Protein AF-A0A816RVF2-F1 (afdb_monomer)

Solvent-accessible surface area (backbone atoms only — not comparable to full-atom values): 10247 Å² total; per-residue (Å²): 142,82,87,85,83,81,84,79,85,77,81,77,84,72,80,72,66,72,90,78,48,82,56,35,97,77,34,47,75,76,48,72,57,94,92,39,52,41,59,46,50,54,51,92,42,102,85,54,60,97,83,59,50,63,48,68,55,55,96,46,34,31,63,72,77,40,79,39,54,27,28,35,36,37,39,35,52,42,88,54,90,80,59,66,46,39,37,39,41,36,33,26,78,53,76,73,33,73,76,40,101,72,57,72,64,53,71,50,78,45,82,44,77,47,69,96,88,57,61,58,47,79,44,58,54,77,86,72,78,48,30,37,32,34,41,31,53,87,94,44,78,39,84,61,44,79,45,95,69,69,68,80,57,40,79,46,78,36,73,50,63,67,1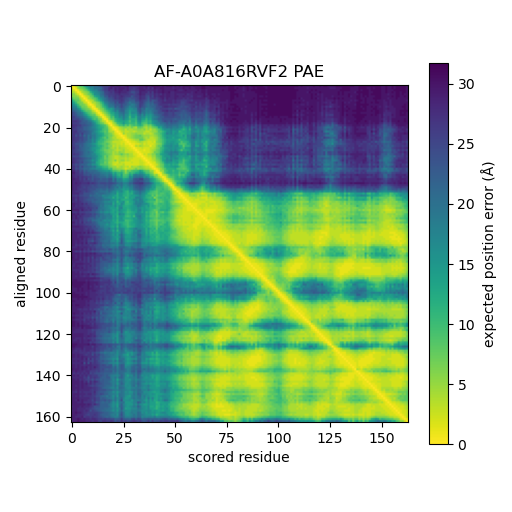30

Mean predicted aligned error: 14.53 Å

Foldseek 3Di:
DDDDDDDDPDPPPPQDDPVQAPADPQWRFPDADPSHTDTHFDAPDPPDDPVHGAGDEDFQFDDRRSPFGFEKEKEFEDADQADQKKKKKFWADDPVLVVDPHRDTDIDIDMDGDDNPDRMDIHGDYDDFGQWIWIDDPNDTDTWHHHDDGDGNYYHYGYDYDD

InterPro domains:
  IPR000742 EGF-like domain [PS00022] (55-66)
  IPR000742 EGF-like domain [PS01186] (55-66)

Secondary structure (DSSP, 8-state):
-----------------GGG----TTEEEEEEETTEEEEEEPPS-TTS-TT-----PPTTEESTTS-EEPEEEEEEEESSPPPSEEEEEEEE--HHHHTSSS---EEEEEEEE--TT-SEEEEEE-S---SEEEEEETTEEEEEEE-SS--TT-EEEEEEE--

Structure (mmCIF, N/CA/C/O backbone):
data_AF-A0A816RVF2-F1
#
_entry.id   AF-A0A816RVF2-F1
#
loop_
_atom_site.group_PDB
_atom_site.id
_atom_site.type_symbol
_atom_site.label_atom_id
_atom_site.label_alt_id
_atom_site.label_comp_id
_atom_site.label_asym_id
_atom_site.label_entity_id
_atom_site.label_seq_id
_atom_site.pdbx_PDB_ins_code
_atom_site.Cartn_x
_atom_site.Cartn_y
_atom_site.Cartn_z
_atom_site.occupancy
_atom_site.B_iso_or_equiv
_atom_site.auth_seq_id
_atom_site.auth_comp_id
_atom_site.auth_asym_id
_atom_site.auth_atom_id
_atom_site.pdbx_PDB_model_num
ATOM 1 N N . MET A 1 1 ? -2.379 30.587 -68.831 1.00 35.34 1 MET A N 1
ATOM 2 C CA . MET A 1 1 ? -3.092 29.496 -68.136 1.00 35.34 1 MET A CA 1
ATOM 3 C C . MET A 1 1 ? -2.113 28.833 -67.186 1.00 35.34 1 MET A C 1
ATOM 5 O O . MET A 1 1 ? -1.315 28.028 -67.636 1.00 35.34 1 MET A O 1
ATOM 9 N N . SER A 1 2 ? -2.146 29.209 -65.908 1.00 27.23 2 SER A N 1
ATOM 10 C CA . SER A 1 2 ? -1.391 28.534 -64.846 1.00 27.23 2 SER A CA 1
ATOM 11 C C . SER A 1 2 ? -2.268 28.540 -63.598 1.00 27.23 2 SER A C 1
ATOM 13 O O . SER A 1 2 ? -2.538 29.602 -63.043 1.00 27.23 2 SER A O 1
ATOM 15 N N . PHE A 1 3 ? -2.780 27.371 -63.217 1.00 29.97 3 PHE A N 1
ATOM 16 C CA . PHE A 1 3 ? -3.544 27.170 -61.988 1.00 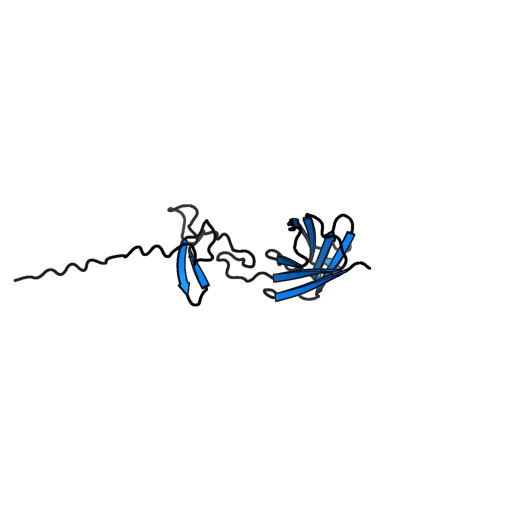29.97 3 PHE A CA 1
ATOM 17 C C . PHE A 1 3 ? -2.565 26.842 -60.856 1.00 29.97 3 PHE A C 1
ATOM 19 O O . PHE A 1 3 ? -1.894 25.816 -60.899 1.00 29.97 3 PHE A O 1
ATOM 26 N N . ASN A 1 4 ? -2.487 27.716 -59.852 1.00 30.00 4 ASN A N 1
ATOM 27 C CA . ASN A 1 4 ? -1.841 27.425 -58.575 1.00 30.00 4 ASN A CA 1
ATOM 28 C C . ASN A 1 4 ? -2.877 26.775 -57.648 1.00 30.00 4 ASN A C 1
ATOM 30 O O . ASN A 1 4 ? -3.856 27.424 -57.286 1.00 30.00 4 ASN A O 1
ATOM 34 N N . PHE A 1 5 ? -2.661 25.521 -57.248 1.00 32.78 5 PHE A N 1
ATOM 35 C CA . PHE A 1 5 ? -3.393 24.899 -56.143 1.00 32.78 5 PHE A CA 1
ATOM 36 C C . PHE A 1 5 ? -2.551 24.998 -54.867 1.00 32.78 5 PHE A C 1
ATOM 38 O O . PHE A 1 5 ? -1.565 24.286 -54.695 1.00 32.78 5 PHE A O 1
ATOM 45 N N . LEU A 1 6 ? -2.952 25.901 -53.973 1.00 31.67 6 LEU A N 1
ATOM 46 C CA . LEU A 1 6 ? -2.527 25.924 -52.575 1.00 31.67 6 LEU A CA 1
ATOM 47 C C . LEU A 1 6 ? -3.354 24.878 -51.815 1.00 31.67 6 LEU A C 1
ATOM 49 O O . LEU A 1 6 ? -4.566 25.030 -51.672 1.00 31.67 6 LEU A O 1
ATOM 53 N N . PHE A 1 7 ? -2.713 23.817 -51.323 1.00 28.98 7 PHE A N 1
ATOM 54 C CA . PHE A 1 7 ? -3.339 22.908 -50.363 1.00 28.98 7 PHE A CA 1
ATOM 55 C C . PHE A 1 7 ? -3.405 23.594 -48.997 1.00 28.98 7 PHE A C 1
ATOM 57 O O . PHE A 1 7 ? -2.399 23.750 -48.307 1.00 28.98 7 PHE A O 1
ATOM 64 N N . GLN A 1 8 ? -4.604 24.016 -48.606 1.00 27.91 8 GLN A N 1
ATOM 65 C CA . GLN A 1 8 ? -4.882 24.543 -47.277 1.00 27.91 8 GLN A CA 1
ATOM 66 C C . GLN A 1 8 ? -5.155 23.361 -46.334 1.00 27.91 8 GLN A C 1
ATOM 68 O O . GLN A 1 8 ? -6.230 22.763 -46.364 1.00 27.91 8 GLN A O 1
ATOM 73 N N . ILE A 1 9 ? -4.172 22.988 -45.510 1.00 32.41 9 ILE A N 1
ATOM 74 C CA . ILE A 1 9 ? -4.369 21.996 -44.443 1.00 32.41 9 ILE A CA 1
ATOM 75 C C . ILE A 1 9 ? -5.205 22.662 -43.346 1.00 32.41 9 ILE A C 1
ATOM 77 O O . ILE A 1 9 ? -4.719 23.497 -42.586 1.00 32.41 9 ILE A O 1
ATOM 81 N N . SER A 1 10 ? -6.490 22.314 -43.285 1.00 27.27 10 SER A N 1
ATOM 82 C CA . SER A 1 10 ? -7.377 22.698 -42.189 1.00 27.27 10 SER A CA 1
ATOM 83 C C . SER A 1 10 ? -7.133 21.762 -41.005 1.00 27.27 10 SER A C 1
ATOM 85 O O . SER A 1 10 ? -7.590 20.620 -40.999 1.00 27.27 10 SER A O 1
ATOM 87 N N . ILE A 1 11 ? -6.399 22.234 -39.997 1.00 33.81 11 ILE A N 1
ATOM 88 C CA . ILE A 1 11 ? -6.328 21.558 -38.698 1.00 33.81 11 ILE A CA 1
ATOM 89 C C . ILE A 1 11 ? -7.631 21.895 -37.966 1.00 33.81 11 ILE A C 1
ATOM 91 O O . ILE A 1 11 ? -7.776 22.974 -37.391 1.00 33.81 11 ILE A O 1
ATOM 95 N N . ARG A 1 12 ? -8.617 20.991 -38.016 1.00 31.31 12 ARG A N 1
ATOM 96 C CA . ARG A 1 12 ? -9.769 21.063 -37.109 1.00 31.31 12 ARG A CA 1
ATOM 97 C C . ARG A 1 12 ? -9.261 20.810 -35.692 1.00 31.31 12 ARG A C 1
ATOM 99 O O . ARG A 1 12 ? -8.946 19.678 -35.346 1.00 31.31 12 ARG A O 1
ATOM 106 N N . ASN A 1 13 ? -9.218 21.857 -34.872 1.00 39.41 13 ASN A N 1
ATOM 107 C CA . ASN A 1 13 ? -9.150 21.722 -33.420 1.00 39.41 13 ASN A CA 1
ATOM 108 C C . ASN A 1 13 ? -10.478 21.137 -32.924 1.00 39.41 13 ASN A C 1
ATOM 110 O O . ASN A 1 13 ? -11.389 21.861 -32.532 1.00 39.41 13 ASN A O 1
ATOM 114 N N . THR A 1 14 ? -10.616 19.816 -32.976 1.00 40.72 14 THR A N 1
ATOM 115 C CA . THR A 1 14 ? -11.619 19.119 -32.174 1.00 40.72 14 THR A CA 1
ATOM 116 C C . THR A 1 14 ? -11.020 18.906 -30.794 1.00 40.72 14 THR A C 1
ATOM 118 O O . THR A 1 14 ? -10.323 17.922 -30.561 1.00 40.72 14 THR A O 1
ATOM 121 N N . VAL A 1 15 ? -11.265 19.853 -29.887 1.00 44.91 15 VAL A N 1
ATOM 122 C CA . VAL A 1 15 ? -11.142 19.597 -28.449 1.00 44.91 15 VAL A CA 1
ATOM 123 C C . VAL A 1 15 ? -12.183 18.524 -28.135 1.00 44.91 15 VAL A C 1
ATOM 125 O O . VAL A 1 15 ? -13.380 18.798 -28.175 1.00 44.91 15 VAL A O 1
ATOM 128 N N . LEU A 1 16 ? -11.741 17.280 -27.947 1.00 47.12 16 LEU A N 1
ATOM 129 C CA . LEU A 1 16 ? -12.619 16.208 -27.489 1.00 47.12 16 LEU A CA 1
ATOM 130 C C . LEU A 1 16 ? -13.039 16.521 -26.048 1.00 47.12 16 LEU A C 1
ATOM 132 O O . LEU A 1 16 ? -12.202 16.910 -25.234 1.00 47.12 16 LEU A O 1
ATOM 136 N N . ASP A 1 17 ? -14.329 16.364 -25.757 1.00 46.66 17 ASP A N 1
ATOM 137 C CA . ASP A 1 17 ? -14.921 16.631 -24.446 1.00 46.66 17 ASP A CA 1
ATOM 138 C C . ASP A 1 17 ? -14.115 15.986 -23.308 1.00 46.66 17 ASP A C 1
ATOM 140 O O . ASP A 1 17 ? -13.850 14.778 -23.316 1.00 46.66 17 ASP A O 1
ATOM 144 N N . ARG A 1 18 ? -13.764 16.793 -22.295 1.00 50.28 18 ARG A N 1
ATOM 145 C CA . ARG A 1 18 ? -13.049 16.355 -21.080 1.00 50.28 18 ARG A CA 1
ATOM 146 C C . ARG A 1 18 ? -13.763 15.217 -20.343 1.00 50.28 18 ARG A C 1
ATOM 148 O O . ARG A 1 18 ? -13.120 14.507 -19.582 1.00 50.28 18 ARG A O 1
ATOM 155 N N . GLU A 1 19 ? -15.058 15.018 -20.580 1.00 53.12 19 GLU A N 1
ATOM 156 C CA . GLU A 1 19 ? -15.886 14.022 -19.890 1.00 53.12 19 GLU A CA 1
ATOM 157 C C . GLU A 1 19 ? -15.619 12.564 -20.302 1.00 53.12 19 GLU A C 1
ATOM 159 O O . GLU A 1 19 ? -16.098 11.648 -19.639 1.00 53.12 19 GLU A O 1
ATOM 164 N N . LYS A 1 20 ? -14.844 12.310 -21.367 1.00 56.31 20 LYS A N 1
ATOM 165 C CA . LYS A 1 20 ? -14.521 10.938 -21.820 1.00 56.31 20 LYS A CA 1
ATOM 166 C C . LYS A 1 20 ? -13.043 10.564 -21.720 1.00 56.31 20 LYS A C 1
ATOM 168 O O . LYS A 1 20 ? -12.683 9.445 -22.082 1.00 56.31 20 LYS A O 1
ATOM 173 N N . CYS A 1 21 ? -12.189 11.469 -21.246 1.00 61.31 21 CYS A N 1
ATOM 174 C CA . CYS A 1 21 ? -10.760 11.211 -21.102 1.00 61.31 21 CYS A CA 1
ATOM 175 C C . CYS A 1 21 ? -10.374 11.029 -19.636 1.00 61.31 21 CYS A C 1
ATOM 177 O O . CYS A 1 21 ? -10.520 11.943 -18.830 1.00 61.31 21 CYS A O 1
ATOM 179 N N . ASN A 1 22 ? -9.796 9.876 -19.317 1.00 69.19 22 ASN A N 1
ATOM 180 C CA . ASN A 1 22 ? -9.204 9.596 -18.020 1.00 69.19 22 ASN A CA 1
ATOM 181 C C . ASN A 1 22 ? -7.724 10.027 -18.058 1.00 69.19 22 ASN A C 1
ATOM 183 O O . ASN A 1 22 ? -6.817 9.216 -18.217 1.00 69.19 22 ASN A O 1
ATOM 187 N N . CYS A 1 23 ? -7.495 11.339 -17.998 1.00 65.81 23 CYS A N 1
ATOM 188 C CA . CYS A 1 23 ? -6.167 11.953 -17.962 1.00 65.81 23 CYS A CA 1
ATOM 189 C C . CYS A 1 23 ? -6.020 12.788 -16.683 1.00 65.81 23 CYS A C 1
ATOM 191 O O . CYS A 1 23 ? -7.009 13.283 -16.145 1.00 65.81 23 CYS A O 1
ATOM 193 N N . SER A 1 24 ? -4.793 12.965 -16.192 1.00 64.62 24 SER A N 1
ATOM 194 C CA . SER A 1 24 ? -4.538 13.887 -15.080 1.00 64.62 24 SER A CA 1
ATOM 195 C C . SER A 1 24 ? -4.684 15.350 -15.518 1.00 64.62 24 SER A C 1
ATOM 197 O O . SER A 1 24 ? -4.543 15.657 -16.706 1.00 64.62 24 SER A O 1
ATOM 199 N N . SER A 1 25 ? -4.933 16.257 -14.565 1.00 65.00 25 SER A N 1
ATOM 200 C CA . SER A 1 25 ? -5.113 17.701 -14.794 1.00 65.00 25 SER A CA 1
ATOM 201 C C . SER A 1 25 ? -3.979 18.345 -15.589 1.00 65.00 25 SER A C 1
ATOM 203 O O . SER A 1 25 ? -4.209 19.325 -16.297 1.00 65.00 25 SER A O 1
ATOM 205 N N . ASP A 1 26 ? -2.787 17.758 -15.501 1.00 60.31 26 ASP A N 1
ATOM 206 C CA . ASP A 1 26 ? -1.538 18.302 -16.038 1.00 60.31 26 ASP A CA 1
ATOM 207 C C . ASP A 1 26 ? -1.178 17.682 -17.401 1.00 60.31 26 ASP A C 1
ATOM 209 O O . ASP A 1 26 ? -0.093 17.894 -17.945 1.00 60.31 26 ASP A O 1
ATOM 213 N N . SER A 1 27 ? -2.086 16.877 -17.957 1.00 67.81 27 SER A N 1
ATOM 214 C CA . SER A 1 27 ? -1.898 16.160 -19.214 1.00 67.81 27 SER A CA 1
ATOM 215 C C . SER A 1 27 ? -2.968 16.531 -20.238 1.00 67.81 27 SER A C 1
ATOM 217 O O . SER A 1 27 ? -4.136 16.747 -19.915 1.00 67.81 27 SER A O 1
ATOM 219 N N . LEU A 1 28 ? -2.559 16.616 -21.502 1.00 70.31 28 LEU A N 1
ATOM 220 C CA . LEU A 1 28 ? -3.445 16.906 -22.622 1.00 70.31 28 LEU A CA 1
ATOM 221 C C . LEU A 1 28 ? -4.008 15.595 -23.180 1.00 70.31 28 LEU A C 1
ATOM 223 O O . LEU A 1 28 ? -3.242 14.742 -23.622 1.00 70.31 28 LEU A O 1
ATOM 227 N N . CYS A 1 29 ? -5.333 15.431 -23.210 1.00 72.75 29 CYS A N 1
ATOM 228 C CA . CYS A 1 29 ? -5.935 14.289 -23.902 1.00 72.75 29 CYS A CA 1
ATOM 229 C C . CYS A 1 29 ? -5.820 14.482 -25.418 1.00 72.75 29 CYS A C 1
ATOM 231 O O . CYS A 1 29 ? -6.390 15.422 -25.970 1.00 72.75 29 CYS A O 1
ATOM 233 N N . VAL A 1 30 ? -5.080 13.597 -26.086 1.00 69.56 30 VAL A N 1
ATOM 234 C CA . VAL A 1 30 ? -4.855 13.663 -27.538 1.00 69.56 30 VAL A CA 1
ATOM 235 C C . VAL A 1 30 ? -5.880 12.820 -28.289 1.00 69.56 30 VAL A C 1
ATOM 237 O O . VAL A 1 30 ? -6.371 13.226 -29.339 1.00 69.56 30 VAL A O 1
ATOM 240 N N . SER A 1 31 ? -6.194 11.628 -27.779 1.00 59.12 31 SER A N 1
ATOM 241 C CA . SER A 1 31 ? -7.126 10.701 -28.423 1.00 59.12 31 SER A CA 1
ATOM 242 C C . SER A 1 31 ? -7.618 9.632 -27.444 1.00 59.12 31 SER A C 1
ATOM 244 O O . SER A 1 31 ? -7.075 9.480 -26.351 1.00 59.12 31 SER A O 1
ATOM 246 N N . ILE A 1 32 ? -8.633 8.868 -27.845 1.00 69.44 32 ILE A N 1
ATOM 247 C CA . ILE A 1 32 ? -9.128 7.692 -27.126 1.00 69.44 32 ILE A CA 1
ATOM 248 C C . ILE A 1 32 ? -9.100 6.518 -28.100 1.00 69.44 32 ILE A C 1
ATOM 250 O O . ILE A 1 32 ? -9.707 6.578 -29.168 1.00 69.44 32 ILE A O 1
ATOM 254 N N . VAL A 1 33 ? -8.413 5.442 -27.725 1.00 59.62 33 VAL A N 1
ATOM 255 C CA . VAL A 1 33 ? -8.282 4.230 -28.540 1.00 59.62 33 VAL A CA 1
ATOM 256 C C . VAL A 1 33 ? -8.685 3.034 -27.685 1.00 59.62 33 VAL A C 1
ATOM 258 O O . VAL A 1 33 ? -8.107 2.807 -26.628 1.00 59.62 33 VAL A O 1
ATOM 261 N N . HIS A 1 34 ? -9.701 2.279 -28.118 1.00 65.62 34 HIS A N 1
ATOM 262 C CA . HIS A 1 34 ? -10.241 1.124 -27.379 1.00 65.62 34 HIS A CA 1
ATOM 263 C C . HIS A 1 34 ? -10.593 1.430 -25.905 1.00 65.62 34 HIS A C 1
ATOM 265 O O . HIS A 1 34 ? -10.201 0.691 -25.007 1.00 65.62 34 HIS A O 1
ATOM 271 N N . ASN A 1 35 ? -11.299 2.538 -25.638 1.00 67.75 35 ASN A N 1
ATOM 272 C CA . ASN A 1 35 ? -11.613 3.029 -24.281 1.00 67.75 35 ASN A CA 1
ATOM 273 C C . ASN A 1 35 ? -10.395 3.360 -23.392 1.00 67.75 35 ASN A C 1
ATOM 275 O O . ASN A 1 35 ? -10.560 3.576 -22.195 1.00 67.75 35 ASN A O 1
ATOM 279 N N . ARG A 1 36 ? -9.182 3.450 -23.948 1.00 61.53 36 ARG A N 1
ATOM 280 C CA . ARG A 1 36 ? -8.002 3.963 -23.243 1.00 61.53 36 ARG A CA 1
ATOM 281 C C . ARG A 1 36 ? -7.695 5.378 -23.709 1.00 61.53 36 ARG A C 1
ATOM 283 O O . ARG A 1 36 ? -7.615 5.638 -24.912 1.00 61.53 36 ARG A O 1
ATOM 290 N N . SER A 1 37 ? -7.536 6.292 -22.760 1.00 76.19 37 SER A N 1
ATOM 291 C CA . SER A 1 37 ? -7.151 7.673 -23.043 1.00 76.19 37 SER A CA 1
ATOM 292 C C . SER A 1 37 ? -5.660 7.753 -23.351 1.00 76.19 37 SER A C 1
ATOM 294 O O . SER A 1 37 ? -4.831 7.203 -22.631 1.00 76.19 37 SER A O 1
ATOM 296 N N . ILE A 1 38 ? -5.320 8.437 -24.438 1.00 67.19 38 ILE A N 1
ATOM 297 C CA . ILE A 1 38 ? -3.946 8.755 -24.815 1.00 67.19 38 ILE A CA 1
ATOM 298 C C . ILE A 1 38 ? -3.665 10.167 -24.309 1.00 67.19 38 ILE A C 1
ATOM 300 O O . ILE A 1 38 ? -4.102 11.153 -24.910 1.00 67.19 38 ILE A O 1
ATOM 304 N N . CYS A 1 39 ? -2.958 10.248 -23.186 1.00 72.00 39 CYS A N 1
ATOM 305 C CA . CYS A 1 39 ? -2.611 11.501 -22.527 1.00 72.00 39 CYS A CA 1
ATOM 306 C C . CYS A 1 39 ? -1.172 11.901 -22.889 1.00 72.00 39 CYS A C 1
ATOM 308 O O . CYS A 1 39 ? -0.245 11.099 -22.787 1.00 72.00 39 CYS A O 1
ATOM 310 N N . LEU A 1 40 ? -0.980 13.147 -23.316 1.00 65.75 40 LEU A N 1
ATOM 311 C CA . LEU A 1 40 ? 0.325 13.748 -23.572 1.00 65.75 40 LEU A CA 1
ATOM 312 C C . LEU A 1 40 ? 0.739 14.593 -22.365 1.00 65.75 40 LEU A C 1
ATOM 314 O O . LEU A 1 40 ? 0.024 15.511 -21.968 1.00 65.75 40 LEU A O 1
ATOM 318 N N . CYS A 1 41 ? 1.901 14.291 -21.795 1.00 66.50 41 CYS A N 1
ATOM 319 C CA . CYS A 1 41 ? 2.456 15.024 -20.659 1.00 66.50 41 CYS A CA 1
ATOM 320 C C . CYS A 1 41 ? 3.230 16.243 -21.168 1.00 66.50 41 CYS A C 1
ATOM 322 O O . CYS A 1 41 ? 4.076 16.115 -22.057 1.00 66.50 41 CYS A O 1
ATOM 324 N N . VAL A 1 42 ? 2.915 17.426 -20.641 1.00 62.44 42 VAL A N 1
ATOM 325 C CA . VAL A 1 42 ? 3.534 18.677 -21.095 1.00 62.44 42 VAL A CA 1
ATOM 326 C C . VAL A 1 42 ? 4.921 18.812 -20.446 1.00 62.44 42 VAL A C 1
ATOM 328 O O . VAL A 1 42 ? 5.047 18.608 -19.237 1.00 62.44 42 VAL A O 1
ATOM 331 N N . PRO A 1 43 ? 5.989 19.112 -21.208 1.00 53.59 43 PRO A N 1
ATOM 332 C CA . PRO A 1 43 ? 7.305 19.371 -20.633 1.00 53.59 43 PRO A CA 1
ATOM 333 C C . PRO A 1 43 ? 7.271 20.615 -19.735 1.00 53.59 43 PRO A C 1
ATOM 335 O O . PRO A 1 43 ? 6.578 21.587 -20.015 1.00 53.59 43 PRO A O 1
ATOM 338 N N . HIS A 1 44 ? 8.067 20.607 -18.664 1.00 52.38 44 HIS A N 1
ATOM 339 C CA . HIS A 1 44 ? 8.111 21.690 -17.670 1.00 52.38 44 HIS A CA 1
ATOM 340 C C . HIS A 1 44 ? 8.654 23.027 -18.230 1.00 52.38 44 HIS A C 1
ATOM 342 O O . HIS A 1 44 ? 8.621 24.044 -17.544 1.00 52.38 44 HIS A O 1
ATOM 348 N N . ASN A 1 45 ? 9.187 23.039 -19.460 1.00 52.41 45 ASN A N 1
ATOM 349 C CA . ASN A 1 45 ? 9.727 24.229 -20.115 1.00 52.41 45 ASN A CA 1
ATOM 350 C C . ASN A 1 45 ? 9.816 24.023 -21.641 1.00 52.41 45 ASN A C 1
ATOM 352 O O . ASN A 1 45 ? 10.462 23.074 -22.084 1.00 52.41 45 ASN A O 1
ATOM 356 N N . ASP A 1 46 ? 9.284 24.948 -22.448 1.00 52.53 46 ASP A N 1
ATOM 357 C CA . ASP A 1 46 ? 9.267 24.879 -23.929 1.00 52.53 46 ASP A CA 1
ATOM 358 C C . ASP A 1 46 ? 10.666 24.882 -24.589 1.00 52.53 46 ASP A C 1
ATOM 360 O O . ASP A 1 46 ? 10.805 24.731 -25.802 1.00 52.53 46 ASP A O 1
ATOM 364 N N . ARG A 1 47 ? 11.730 25.063 -23.796 1.00 53.03 47 ARG A N 1
ATOM 365 C CA . ARG A 1 47 ? 13.132 25.126 -24.245 1.00 53.03 47 ARG A CA 1
ATOM 366 C C . ARG A 1 47 ? 13.976 23.910 -23.862 1.00 53.03 47 ARG A C 1
ATOM 368 O O . ARG A 1 47 ? 15.146 23.855 -24.231 1.00 53.03 47 ARG A O 1
ATOM 375 N N . ILE A 1 48 ? 13.428 22.953 -23.114 1.00 50.88 48 ILE A N 1
ATOM 376 C CA . ILE A 1 48 ? 14.187 21.824 -22.568 1.00 50.88 48 ILE A CA 1
ATOM 377 C C . ILE A 1 48 ? 13.605 20.534 -23.139 1.00 50.88 48 ILE A C 1
ATOM 379 O O . ILE A 1 48 ? 12.474 20.180 -22.843 1.00 50.88 48 ILE A O 1
ATOM 383 N N . SER A 1 49 ? 14.407 19.884 -23.986 1.00 49.81 49 SER A N 1
ATOM 384 C CA . SER A 1 49 ? 14.295 18.518 -24.515 1.00 49.81 49 SER A CA 1
ATOM 385 C C . SER A 1 49 ? 13.009 17.736 -24.184 1.00 49.81 49 SER A C 1
ATOM 387 O O . SER A 1 49 ? 12.742 17.423 -23.022 1.00 49.81 49 SER A O 1
ATOM 389 N N . LEU A 1 50 ? 12.320 17.249 -25.229 1.00 52.97 50 LEU A N 1
ATOM 390 C CA . LEU A 1 50 ? 11.211 16.267 -25.194 1.00 52.97 50 LEU A CA 1
ATOM 391 C C . LEU A 1 50 ? 11.504 14.990 -24.370 1.00 52.97 50 LEU A C 1
ATOM 393 O O . LEU A 1 50 ? 10.632 14.145 -24.177 1.00 52.97 50 LEU A O 1
ATOM 397 N N . THR A 1 51 ? 12.736 14.816 -23.893 1.00 53.59 51 THR A N 1
ATOM 398 C CA . THR A 1 51 ? 13.164 13.718 -23.026 1.00 53.59 51 THR A CA 1
ATOM 399 C C . THR A 1 51 ? 12.796 13.916 -21.553 1.00 53.59 51 THR A C 1
ATOM 401 O O . THR A 1 51 ? 12.713 12.916 -20.837 1.00 53.59 51 THR A O 1
ATOM 404 N N . ASN A 1 52 ? 12.553 15.146 -21.085 1.00 57.91 52 ASN A N 1
ATOM 405 C CA . ASN A 1 52 ? 12.290 15.456 -19.673 1.00 57.91 52 ASN A CA 1
ATOM 406 C C . ASN A 1 52 ? 10.834 15.894 -19.467 1.00 57.91 52 ASN A C 1
ATOM 408 O O . ASN A 1 52 ? 10.526 17.076 -19.340 1.00 57.91 52 ASN A O 1
ATOM 412 N N . PHE A 1 53 ? 9.944 14.906 -19.439 1.00 64.56 53 PHE A N 1
ATOM 413 C CA . PHE A 1 53 ? 8.534 15.062 -19.098 1.00 64.56 53 PHE A CA 1
ATOM 414 C C . PHE A 1 53 ? 8.223 14.263 -17.827 1.00 64.56 53 PHE A C 1
ATOM 416 O O . PHE A 1 53 ? 8.841 13.220 -17.584 1.00 64.56 53 PHE A O 1
ATOM 423 N N . THR A 1 54 ? 7.250 14.743 -17.057 1.00 63.25 54 THR A N 1
ATOM 424 C CA . THR A 1 54 ? 6.688 14.052 -15.893 1.00 63.25 54 THR A CA 1
ATOM 425 C C . THR A 1 54 ? 5.190 13.925 -16.110 1.00 63.25 54 THR A C 1
ATOM 427 O O . THR A 1 54 ? 4.540 14.898 -16.488 1.00 63.25 54 THR A O 1
ATOM 430 N N . CYS A 1 55 ? 4.649 12.732 -15.894 1.00 67.19 55 CYS A N 1
ATOM 431 C CA . CYS A 1 55 ? 3.218 12.485 -15.946 1.00 67.19 55 CYS A CA 1
ATOM 432 C C . CYS A 1 55 ? 2.668 12.381 -14.524 1.00 67.19 55 CYS A C 1
ATOM 434 O O . CYS A 1 55 ? 3.255 11.711 -13.678 1.00 67.19 55 CYS A O 1
ATOM 436 N N . ALA A 1 56 ? 1.534 13.024 -14.271 1.00 66.88 56 ALA A N 1
ATOM 437 C CA . ALA A 1 56 ? 0.727 12.722 -13.101 1.00 66.88 56 ALA A CA 1
ATOM 438 C C . ALA A 1 56 ? -0.169 11.528 -13.455 1.00 66.88 56 ALA A C 1
ATOM 440 O O . ALA A 1 56 ? -0.992 11.622 -14.367 1.00 66.88 56 ALA A O 1
ATOM 441 N N . CYS A 1 57 ? 0.041 10.394 -12.794 1.00 68.31 57 CYS A N 1
ATOM 442 C CA . CYS A 1 57 ? -0.690 9.169 -13.088 1.00 68.31 57 CYS A CA 1
ATOM 443 C C . CYS A 1 57 ? -2.010 9.100 -12.337 1.00 68.31 57 CYS A C 1
ATOM 445 O O . CYS A 1 57 ? -2.168 9.681 -11.264 1.00 68.31 57 CYS A O 1
ATOM 447 N N . GLN A 1 58 ? -2.970 8.407 -12.943 1.00 71.12 58 GLN A N 1
ATOM 448 C CA . GLN A 1 58 ? -4.215 8.077 -12.269 1.00 71.12 58 GLN A CA 1
ATOM 449 C C . GLN A 1 58 ? -3.975 7.002 -11.217 1.00 71.12 58 GLN A C 1
ATOM 451 O O . GLN A 1 58 ? -3.035 6.216 -11.341 1.00 71.12 58 GLN A O 1
ATOM 456 N N . ASP A 1 59 ? -4.856 6.945 -10.221 1.00 73.00 59 ASP A N 1
ATOM 457 C CA . ASP A 1 59 ? -4.822 5.899 -9.205 1.00 73.00 59 ASP A CA 1
ATOM 458 C C . ASP A 1 59 ? -4.770 4.509 -9.859 1.00 73.00 59 ASP A C 1
ATOM 460 O O . ASP A 1 59 ? -5.612 4.167 -10.693 1.00 73.00 59 ASP A O 1
ATOM 464 N N . GLY A 1 60 ? -3.776 3.713 -9.466 1.00 77.06 60 GLY A N 1
ATOM 465 C CA . GLY A 1 60 ? -3.554 2.372 -10.002 1.00 77.06 60 GLY A CA 1
ATOM 466 C C . GLY A 1 60 ? -2.583 2.292 -11.174 1.00 77.06 60 GLY A C 1
ATOM 467 O O . GLY A 1 60 ? -2.346 1.189 -11.664 1.00 77.06 60 GLY A O 1
ATOM 468 N N . PHE A 1 61 ? -2.003 3.413 -11.605 1.00 80.00 61 PHE A N 1
ATOM 469 C CA . PHE A 1 61 ? -0.990 3.442 -12.654 1.00 80.00 61 PHE A CA 1
ATOM 470 C C . PHE A 1 61 ? 0.257 4.209 -12.225 1.00 80.00 61 PHE A C 1
ATOM 472 O O . PHE A 1 61 ? 0.184 5.227 -11.537 1.00 80.00 61 PHE A O 1
ATOM 479 N N . SER A 1 62 ? 1.409 3.768 -12.722 1.00 76.75 62 SER A N 1
ATOM 480 C CA . SER A 1 62 ? 2.706 4.362 -12.420 1.00 76.75 62 SER A CA 1
ATOM 481 C C . SER A 1 62 ? 3.705 4.237 -13.566 1.00 76.75 62 SER A C 1
ATOM 483 O O . SER A 1 62 ? 3.430 3.653 -14.612 1.00 76.75 62 SER A O 1
ATOM 485 N N . GLY A 1 63 ? 4.875 4.851 -13.400 1.00 73.31 63 GLY A N 1
ATOM 486 C CA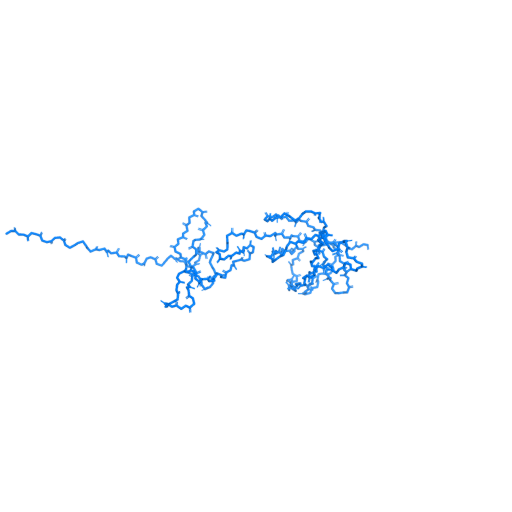 . GLY A 1 63 ? 5.899 4.952 -14.438 1.00 73.31 63 GLY A CA 1
ATOM 487 C C . GLY A 1 63 ? 5.982 6.345 -15.048 1.00 73.31 63 GLY A C 1
ATOM 488 O O . GLY A 1 63 ? 5.174 7.231 -14.766 1.00 73.31 63 GLY A O 1
ATOM 489 N N . LYS A 1 64 ? 6.995 6.565 -15.889 1.00 72.50 64 LYS A N 1
ATOM 490 C CA . LYS A 1 64 ? 7.258 7.896 -16.459 1.00 72.50 64 LYS A CA 1
ATOM 491 C C . LYS A 1 64 ? 6.099 8.366 -17.342 1.00 72.50 64 LYS A C 1
ATOM 493 O O . LYS A 1 64 ? 5.892 9.565 -17.485 1.00 72.50 64 LYS A O 1
ATOM 498 N N . ARG A 1 65 ? 5.383 7.417 -17.941 1.00 71.81 65 ARG A N 1
ATOM 499 C CA . ARG A 1 65 ? 4.235 7.562 -18.841 1.00 71.81 65 ARG A CA 1
ATOM 500 C C . ARG A 1 65 ? 2.979 6.880 -18.295 1.00 71.81 65 ARG A C 1
ATOM 502 O O . ARG A 1 65 ? 2.047 6.679 -19.068 1.00 71.81 65 ARG A O 1
ATOM 509 N N . CYS A 1 66 ? 2.943 6.531 -17.008 1.00 75.38 66 CYS A N 1
ATOM 510 C CA . CYS A 1 66 ? 1.843 5.761 -16.420 1.00 75.38 66 CYS A CA 1
ATOM 511 C C . CYS A 1 66 ? 1.633 4.406 -17.121 1.00 75.38 66 CYS A C 1
ATOM 513 O O . CYS A 1 66 ? 0.509 3.963 -17.336 1.00 75.38 66 CYS A O 1
ATOM 515 N N . GLU A 1 67 ? 2.734 3.794 -17.560 1.00 75.31 67 GLU A N 1
ATOM 516 C CA . GLU A 1 67 ? 2.763 2.566 -18.350 1.00 75.31 67 GLU A CA 1
ATOM 517 C C . GLU A 1 67 ? 2.642 1.279 -17.521 1.00 75.31 67 GLU A C 1
ATOM 519 O O . GLU A 1 67 ? 2.398 0.216 -18.093 1.00 75.31 67 GLU A O 1
ATOM 524 N N . TYR A 1 68 ? 2.820 1.359 -16.203 1.00 79.50 68 TYR A N 1
ATOM 525 C CA . TYR A 1 68 ? 2.758 0.222 -15.291 1.00 79.50 68 TYR A CA 1
ATOM 526 C C . TYR A 1 68 ? 1.447 0.231 -14.512 1.00 79.50 68 TYR A C 1
ATOM 528 O O . TYR A 1 68 ? 1.034 1.269 -14.002 1.00 79.50 68 TYR A O 1
ATOM 536 N N . GLU A 1 69 ? 0.808 -0.932 -14.402 1.00 81.62 69 GLU A N 1
ATOM 537 C CA . GLU A 1 69 ? -0.315 -1.135 -13.488 1.00 81.62 69 GLU A CA 1
ATOM 538 C C . GLU A 1 69 ? 0.219 -1.446 -12.089 1.00 81.62 69 GLU A C 1
ATOM 540 O O . GLU A 1 69 ? 1.007 -2.384 -11.901 1.00 81.62 69 GLU A O 1
ATOM 545 N N . ASP A 1 70 ? -0.229 -0.664 -11.114 1.00 86.00 70 ASP A N 1
ATOM 546 C CA . ASP A 1 70 ? 0.123 -0.845 -9.713 1.00 86.00 70 ASP A CA 1
ATOM 547 C C . ASP A 1 70 ? -0.543 -2.094 -9.135 1.00 86.00 70 ASP A C 1
ATOM 549 O O . ASP A 1 70 ? -1.575 -2.577 -9.608 1.00 86.00 70 ASP A O 1
ATOM 553 N N . VAL A 1 71 ? 0.025 -2.606 -8.045 1.00 87.38 71 VAL A N 1
ATOM 554 C CA . VAL A 1 71 ? -0.621 -3.685 -7.295 1.00 87.38 71 VAL A CA 1
ATOM 555 C C . VAL A 1 71 ? -1.868 -3.137 -6.615 1.00 87.38 71 VAL A C 1
ATOM 557 O O . VAL A 1 71 ? -1.796 -2.184 -5.835 1.00 87.38 71 VAL A O 1
ATOM 560 N N . LYS A 1 72 ? -3.010 -3.766 -6.887 1.00 90.31 72 LYS A N 1
ATOM 561 C CA . LYS A 1 72 ? -4.290 -3.436 -6.266 1.00 90.31 72 LYS A CA 1
ATOM 562 C C . LYS A 1 72 ? -4.491 -4.308 -5.036 1.00 90.31 72 LYS A C 1
ATOM 564 O O . LYS A 1 72 ? -4.411 -5.528 -5.123 1.00 90.31 72 LYS A O 1
ATOM 569 N N . ILE A 1 73 ? -4.787 -3.702 -3.896 1.00 89.44 73 ILE A N 1
ATOM 570 C CA . ILE A 1 73 ? -5.064 -4.409 -2.647 1.00 89.44 73 ILE A CA 1
ATOM 571 C C . ILE A 1 73 ? -6.458 -4.016 -2.175 1.00 89.44 73 ILE A C 1
ATOM 573 O O . ILE A 1 73 ? -6.697 -2.856 -1.842 1.00 89.44 73 ILE A O 1
ATOM 577 N N . ASP A 1 74 ? -7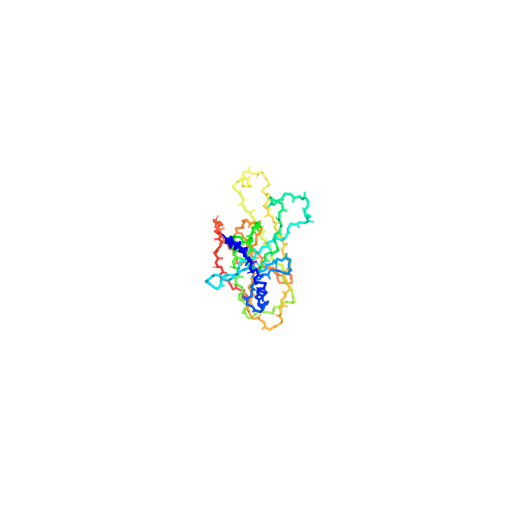.361 -4.988 -2.137 1.00 91.31 74 ASP A N 1
ATOM 578 C CA . ASP A 1 74 ? -8.725 -4.835 -1.647 1.00 91.31 74 ASP A CA 1
ATOM 579 C C . ASP A 1 74 ? -8.825 -5.449 -0.245 1.00 91.31 74 ASP A C 1
ATOM 581 O O . ASP A 1 74 ? -8.673 -6.659 -0.068 1.00 91.31 74 ASP A O 1
ATOM 585 N N . ILE A 1 75 ? -9.075 -4.612 0.761 1.00 90.06 75 ILE A N 1
ATOM 586 C CA . ILE A 1 75 ? -9.229 -5.026 2.159 1.00 90.06 75 ILE A CA 1
ATOM 587 C C . ILE A 1 75 ? -10.691 -4.900 2.542 1.00 90.06 75 ILE A C 1
ATOM 589 O O . ILE A 1 75 ? -11.240 -3.800 2.536 1.00 90.06 75 ILE A O 1
ATOM 593 N N . SER A 1 76 ? -11.300 -6.021 2.905 1.00 90.75 76 SER A N 1
ATOM 594 C CA . SER A 1 76 ? -12.645 -6.069 3.476 1.00 90.75 76 SER A CA 1
ATOM 595 C C . SER A 1 76 ? -12.589 -6.070 5.002 1.00 90.75 76 SER A C 1
ATOM 597 O O . SER A 1 76 ? -11.768 -6.767 5.601 1.00 90.75 76 SER A O 1
ATOM 599 N N . PHE A 1 77 ? -13.462 -5.298 5.636 1.00 88.25 77 PHE A N 1
ATOM 600 C CA . PHE A 1 77 ? -13.591 -5.217 7.087 1.00 88.25 77 PHE A CA 1
ATOM 601 C C . PHE A 1 77 ? -14.869 -5.933 7.510 1.00 88.25 77 PHE A C 1
ATOM 603 O O . PHE A 1 77 ? -15.926 -5.742 6.917 1.00 88.25 77 PHE A O 1
ATOM 610 N N . TYR A 1 78 ? -14.777 -6.782 8.529 1.00 86.75 78 TYR A N 1
ATOM 611 C CA . TYR A 1 78 ? -15.928 -7.512 9.050 1.00 86.75 78 TYR A CA 1
ATOM 612 C C . TYR A 1 78 ? -15.925 -7.495 10.570 1.00 86.75 78 TYR A C 1
ATOM 614 O O . TYR A 1 78 ? -14.976 -7.981 11.182 1.00 86.75 78 TYR A O 1
ATOM 622 N N . ASP A 1 79 ? -16.997 -6.968 11.162 1.00 83.19 79 ASP A N 1
ATOM 623 C CA . ASP A 1 79 ? -17.147 -6.842 12.618 1.00 83.19 79 ASP A CA 1
ATOM 624 C C . ASP A 1 79 ? -15.995 -6.055 13.287 1.00 83.19 79 ASP A C 1
ATOM 626 O O . ASP A 1 79 ? -15.555 -6.331 14.403 1.00 83.19 79 ASP A O 1
ATOM 630 N N . VAL A 1 80 ? -15.465 -5.058 12.571 1.00 79.50 80 VAL A N 1
ATOM 631 C CA . VAL A 1 80 ? -14.405 -4.157 13.039 1.00 79.50 80 VAL A CA 1
ATOM 632 C C . VAL A 1 80 ? -14.833 -2.723 12.758 1.00 79.50 80 VAL A C 1
ATOM 634 O O . VAL A 1 80 ? -15.268 -2.407 11.654 1.00 79.50 80 VAL A O 1
ATOM 637 N N . SER A 1 81 ? -14.699 -1.843 13.752 1.00 76.81 81 SER A N 1
ATOM 638 C CA . SER A 1 81 ? -14.913 -0.409 13.569 1.00 76.81 81 SER A CA 1
ATOM 639 C C . SER A 1 81 ? -13.825 0.164 12.665 1.00 76.81 81 SER A C 1
ATOM 641 O O . SER A 1 81 ? -12.644 0.139 13.014 1.00 76.81 81 SER A O 1
ATOM 643 N N . ILE A 1 82 ? -14.222 0.671 11.501 1.00 75.69 82 ILE A N 1
ATOM 644 C CA . ILE A 1 82 ? -13.299 1.245 10.525 1.00 75.69 82 ILE A CA 1
ATOM 645 C C . ILE A 1 82 ? -12.953 2.680 10.967 1.00 75.69 82 ILE A C 1
ATOM 647 O O . ILE A 1 82 ? -13.856 3.513 11.078 1.00 75.69 82 ILE A O 1
ATOM 651 N N . PRO A 1 83 ? -11.675 2.995 11.249 1.00 75.50 83 PRO A N 1
ATOM 652 C CA . PRO A 1 83 ? -11.268 4.335 11.662 1.00 75.50 83 PRO A CA 1
ATOM 653 C C . PRO A 1 83 ? -11.342 5.334 10.494 1.00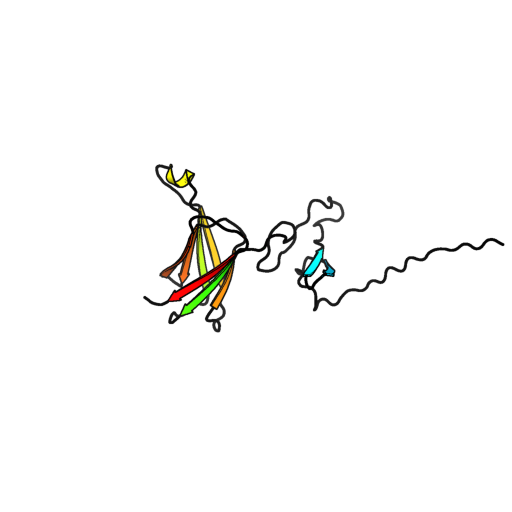 75.50 83 PRO A C 1
ATOM 655 O O . PRO A 1 83 ? -11.410 4.958 9.331 1.00 75.50 83 PRO A O 1
ATOM 658 N N . GLN A 1 84 ? -11.257 6.639 10.771 1.00 83.19 84 GLN A N 1
ATOM 659 C CA . GLN A 1 84 ? -11.226 7.679 9.718 1.00 83.19 84 GLN A CA 1
ATOM 660 C C . GLN A 1 84 ? -9.954 7.643 8.860 1.00 83.19 84 GLN A C 1
ATOM 662 O O . GLN A 1 84 ? -9.875 8.240 7.782 1.00 83.19 84 GLN A O 1
ATOM 667 N N . SER A 1 85 ? -8.928 6.963 9.358 1.00 86.06 85 SER A N 1
ATOM 668 C CA . SER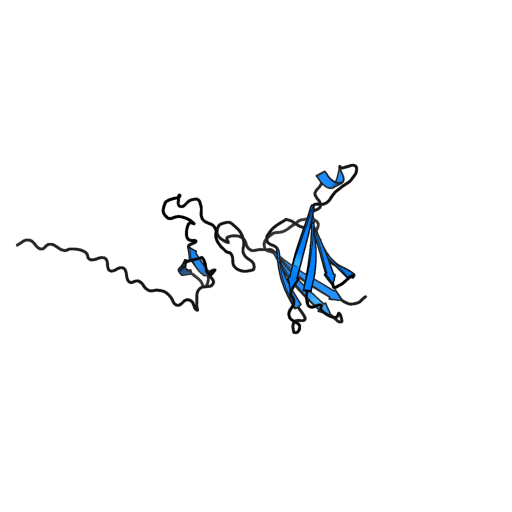 A 1 85 ? -7.654 6.794 8.689 1.00 86.06 85 SER A CA 1
ATOM 669 C C . SER A 1 85 ? -6.969 5.525 9.150 1.00 86.06 85 SER A C 1
ATOM 671 O O . SER A 1 85 ? -7.089 5.144 10.312 1.00 86.06 85 SER A O 1
ATOM 673 N N . LEU A 1 86 ? -6.183 4.936 8.262 1.00 87.75 86 LEU A N 1
ATOM 674 C CA . LEU A 1 86 ? -5.335 3.794 8.557 1.00 87.75 86 LEU A CA 1
ATOM 675 C C . LEU A 1 86 ? -3.907 4.041 8.079 1.00 87.75 86 LEU A C 1
ATOM 677 O O . LEU A 1 86 ? -3.650 4.887 7.210 1.00 87.75 86 LEU A O 1
ATOM 681 N N . LEU A 1 87 ? -2.980 3.298 8.675 1.00 91.31 87 LEU A N 1
ATOM 682 C CA . LEU A 1 87 ? -1.586 3.275 8.261 1.00 91.31 87 LEU A CA 1
ATOM 683 C C . LEU A 1 87 ? -1.263 1.904 7.678 1.00 91.31 87 LEU A C 1
ATOM 685 O O . LEU A 1 87 ? -1.513 0.868 8.288 1.00 91.31 87 LEU A O 1
ATOM 689 N N . PHE A 1 88 ? -0.680 1.908 6.489 1.00 90.75 88 PHE A N 1
ATOM 690 C CA . PHE A 1 88 ? -0.089 0.734 5.871 1.00 90.75 88 PHE A CA 1
ATOM 691 C C . PHE A 1 88 ? 1.397 0.721 6.174 1.00 90.75 88 PHE A C 1
ATOM 693 O O . PHE A 1 88 ? 2.094 1.674 5.836 1.00 90.75 88 PHE A O 1
ATOM 700 N N . HIS A 1 89 ? 1.902 -0.363 6.747 1.00 91.88 89 HIS A N 1
ATOM 701 C CA . HIS A 1 89 ? 3.330 -0.600 6.911 1.00 91.88 89 HIS A CA 1
ATOM 702 C C . HIS A 1 89 ? 3.746 -1.733 5.995 1.00 91.88 89 HIS A C 1
ATOM 704 O O . HIS A 1 89 ? 3.407 -2.894 6.219 1.00 91.88 89 HIS A O 1
ATOM 710 N N . CYS A 1 90 ? 4.481 -1.375 4.955 1.00 89.69 90 CYS A N 1
ATOM 711 C CA . CYS A 1 90 ? 4.955 -2.311 3.956 1.00 89.69 90 CYS A CA 1
ATOM 712 C C . CYS A 1 90 ? 6.422 -2.586 4.219 1.00 89.69 90 CYS A C 1
ATOM 714 O O . CYS A 1 90 ? 7.224 -1.657 4.342 1.00 89.69 90 CYS A O 1
ATOM 716 N N . ILE A 1 91 ? 6.745 -3.864 4.359 1.00 89.69 91 ILE A N 1
ATOM 717 C CA . ILE A 1 91 ? 8.070 -4.323 4.745 1.00 89.69 91 ILE A CA 1
ATOM 718 C C . ILE A 1 91 ? 8.625 -5.163 3.600 1.00 89.69 91 ILE A C 1
ATOM 720 O O . ILE A 1 91 ? 7.987 -6.097 3.096 1.00 89.69 91 ILE A O 1
ATOM 724 N N . THR A 1 92 ? 9.833 -4.804 3.192 1.00 87.62 92 THR A N 1
ATOM 725 C CA . THR A 1 92 ? 10.632 -5.542 2.223 1.00 87.62 92 THR A CA 1
ATOM 726 C C . THR A 1 92 ? 11.693 -6.315 2.980 1.00 87.62 92 THR A C 1
ATOM 728 O O . THR A 1 92 ? 12.430 -5.720 3.764 1.00 87.62 92 THR A O 1
ATOM 731 N N . VAL A 1 93 ? 11.783 -7.614 2.721 1.00 82.94 93 VAL A N 1
ATOM 732 C CA . VAL A 1 93 ? 12.840 -8.472 3.247 1.00 82.94 93 VAL A CA 1
ATOM 733 C C . VAL A 1 93 ? 13.696 -8.883 2.057 1.00 82.94 93 VAL A C 1
ATOM 735 O O . VAL A 1 93 ? 13.168 -9.433 1.094 1.00 82.94 93 VAL A O 1
ATOM 738 N N . ARG A 1 94 ? 14.986 -8.552 2.064 1.00 78.44 94 ARG A N 1
ATOM 739 C CA . ARG A 1 94 ? 15.946 -8.993 1.041 1.00 78.44 94 ARG A CA 1
ATOM 740 C C . ARG A 1 94 ? 16.823 -10.096 1.619 1.00 78.44 94 ARG A C 1
ATOM 742 O O . ARG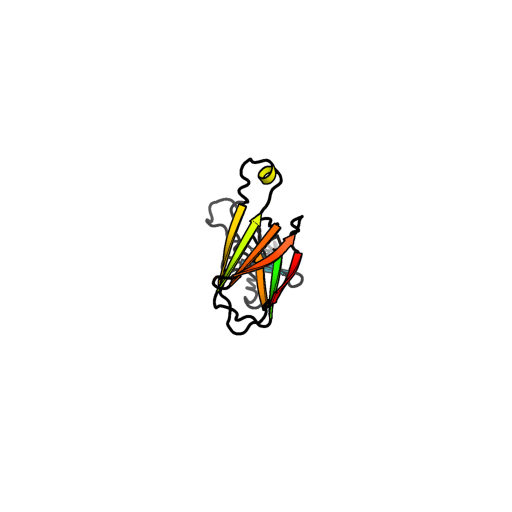 A 1 94 ? 17.074 -10.112 2.818 1.00 78.44 94 ARG A O 1
ATOM 749 N N . GLU A 1 95 ? 17.343 -10.979 0.772 1.00 73.12 95 GLU A N 1
ATOM 750 C CA . GLU A 1 95 ? 18.263 -12.043 1.212 1.00 73.12 95 GLU A CA 1
ATOM 751 C C . GLU A 1 95 ? 19.489 -11.475 1.943 1.00 73.12 95 GLU A C 1
ATOM 753 O O . GLU A 1 95 ? 19.838 -11.949 3.017 1.00 73.12 95 GLU A O 1
ATOM 758 N N . HIS A 1 96 ? 20.057 -10.371 1.448 1.00 66.44 96 HIS A N 1
ATOM 759 C CA . HIS A 1 96 ? 21.177 -9.683 2.101 1.00 66.44 96 HIS A CA 1
ATOM 760 C C . HIS A 1 96 ? 20.826 -9.130 3.499 1.00 66.44 96 HIS A C 1
ATOM 762 O O . HIS A 1 96 ? 21.715 -8.918 4.325 1.00 66.44 96 HIS A O 1
ATOM 768 N N . ASP A 1 97 ? 19.544 -8.890 3.798 1.00 65.19 97 ASP A N 1
ATOM 769 C CA . ASP A 1 97 ? 19.142 -8.493 5.149 1.00 65.19 97 ASP A CA 1
ATOM 770 C C . ASP A 1 97 ? 19.313 -9.678 6.115 1.00 65.19 97 ASP A C 1
ATOM 772 O O . ASP A 1 97 ? 19.694 -9.466 7.260 1.00 65.19 97 ASP A O 1
ATOM 776 N N . LEU A 1 98 ? 19.109 -10.920 5.655 1.00 65.00 98 LEU A N 1
ATOM 777 C CA . LEU A 1 98 ? 19.209 -12.146 6.461 1.00 65.00 98 LEU A CA 1
ATOM 778 C C . LEU A 1 98 ? 20.657 -12.547 6.795 1.00 65.00 98 LEU A C 1
ATOM 780 O O . LEU A 1 98 ? 20.874 -13.284 7.753 1.00 65.00 98 LEU A O 1
ATOM 784 N N . GLU A 1 99 ? 21.638 -12.063 6.030 1.00 67.50 99 GLU A N 1
ATOM 785 C CA . GLU A 1 99 ? 23.074 -12.328 6.242 1.00 67.50 99 GLU A CA 1
ATOM 786 C C . GLU A 1 99 ? 23.733 -11.331 7.216 1.00 67.50 99 GLU A C 1
ATOM 788 O O . GLU A 1 99 ? 24.874 -11.512 7.647 1.00 67.50 99 GLU A O 1
ATOM 793 N N . SER A 1 100 ? 23.013 -10.270 7.584 1.00 72.06 100 SER A N 1
ATOM 794 C CA . SER A 1 100 ? 23.452 -9.260 8.544 1.00 72.06 100 SER A CA 1
ATOM 795 C C . SER A 1 100 ? 23.310 -9.756 9.987 1.00 72.06 100 SER A C 1
ATOM 797 O O . SER A 1 100 ? 22.290 -10.333 10.357 1.00 72.06 100 SER A O 1
ATOM 799 N N . LEU A 1 101 ? 24.281 -9.423 10.852 1.00 68.94 101 LEU A N 1
ATOM 800 C CA . LEU A 1 101 ? 24.179 -9.641 12.306 1.00 68.94 101 LEU A CA 1
ATOM 801 C C . LEU A 1 101 ? 22.960 -8.922 12.930 1.00 68.94 101 LEU A C 1
ATOM 803 O O . LEU A 1 101 ? 22.546 -9.275 14.029 1.00 68.94 101 LEU A O 1
ATOM 807 N N . ASN A 1 102 ? 22.412 -7.915 12.235 1.00 66.19 102 ASN A N 1
ATOM 808 C CA . ASN A 1 102 ? 21.178 -7.201 12.562 1.00 66.19 102 ASN A CA 1
ATOM 809 C C . ASN A 1 102 ? 20.421 -6.850 11.261 1.00 66.19 102 ASN A C 1
ATOM 811 O O . ASN A 1 102 ? 20.696 -5.805 10.658 1.00 66.19 102 ASN A O 1
ATOM 815 N N . PRO A 1 103 ? 19.494 -7.701 10.789 1.00 68.88 103 PRO A N 1
ATOM 816 C CA . PRO A 1 103 ? 18.655 -7.409 9.629 1.00 68.88 103 PRO A CA 1
ATOM 817 C C . PRO A 1 103 ? 17.796 -6.171 9.903 1.00 68.88 103 PRO A C 1
ATOM 819 O O . PRO A 1 103 ? 16.976 -6.184 10.822 1.00 68.88 103 PRO A O 1
ATOM 822 N N . ILE A 1 104 ? 17.944 -5.103 9.117 1.00 71.19 104 ILE A N 1
ATOM 823 C CA . ILE A 1 104 ? 17.021 -3.960 9.167 1.00 71.19 104 ILE A CA 1
ATOM 824 C C . ILE A 1 104 ? 16.212 -3.982 7.873 1.00 71.19 104 ILE A C 1
ATOM 826 O O . ILE A 1 104 ? 16.706 -3.519 6.844 1.00 71.19 104 ILE A O 1
ATOM 830 N N . PRO A 1 105 ? 14.983 -4.522 7.892 1.00 76.00 105 PRO A N 1
ATOM 831 C CA . PRO A 1 105 ? 14.185 -4.599 6.684 1.00 76.00 105 PRO A CA 1
ATOM 832 C C . PRO A 1 105 ? 13.759 -3.197 6.239 1.00 76.00 105 PRO A C 1
ATOM 834 O O . PRO A 1 105 ? 13.510 -2.301 7.054 1.00 76.00 105 PRO A O 1
ATOM 837 N N . ASN A 1 106 ? 13.636 -3.000 4.927 1.00 83.38 106 ASN A N 1
ATOM 838 C CA . ASN A 1 106 ? 13.189 -1.721 4.387 1.00 83.38 106 ASN A CA 1
ATOM 839 C C . ASN A 1 106 ? 11.684 -1.554 4.638 1.00 83.38 106 ASN A C 1
ATOM 841 O O . ASN A 1 106 ? 10.882 -2.383 4.199 1.00 83.38 106 ASN A O 1
ATOM 845 N N . ARG A 1 107 ? 11.307 -0.482 5.341 1.00 87.12 107 ARG A N 1
ATOM 846 C CA . ARG A 1 107 ? 9.921 -0.181 5.701 1.00 87.12 107 ARG A CA 1
ATOM 847 C C . ARG A 1 107 ? 9.461 1.124 5.066 1.00 87.12 107 ARG A C 1
ATOM 849 O O . ARG A 1 107 ? 10.022 2.184 5.332 1.00 87.12 107 ARG A O 1
ATOM 856 N N . ALA A 1 108 ? 8.348 1.052 4.349 1.00 87.56 108 ALA A N 1
ATOM 857 C CA . ALA A 1 108 ? 7.572 2.207 3.918 1.00 87.56 108 ALA A CA 1
ATOM 858 C C . ALA A 1 108 ? 6.261 2.269 4.708 1.00 87.56 108 ALA A C 1
ATOM 860 O O . ALA A 1 108 ? 5.592 1.252 4.895 1.00 87.56 108 ALA A O 1
ATOM 861 N N . THR A 1 109 ? 5.894 3.460 5.182 1.00 89.56 109 THR A N 1
ATOM 862 C CA . THR A 1 109 ? 4.604 3.689 5.844 1.00 89.56 109 THR A CA 1
ATOM 863 C C . THR A 1 109 ? 3.770 4.657 5.027 1.00 89.56 109 THR A C 1
ATOM 865 O O . THR A 1 109 ? 4.251 5.731 4.674 1.00 89.56 109 THR A O 1
ATOM 868 N N . MET A 1 110 ? 2.526 4.284 4.741 1.00 86.69 110 MET A N 1
ATOM 869 C CA . MET A 1 110 ? 1.587 5.116 3.999 1.00 86.69 110 MET A CA 1
ATOM 870 C C . MET A 1 110 ? 0.324 5.367 4.800 1.00 86.69 110 MET A C 1
ATOM 872 O O . MET A 1 110 ? -0.222 4.467 5.428 1.00 86.69 110 MET A O 1
ATOM 876 N N . PHE A 1 111 ? -0.137 6.608 4.752 1.00 88.19 111 PHE A N 1
ATOM 877 C CA . PHE A 1 111 ? -1.364 7.046 5.390 1.00 88.19 111 PHE A CA 1
ATOM 878 C C . PHE A 1 111 ? -2.490 7.092 4.368 1.00 88.19 111 PHE A C 1
ATOM 880 O O . PHE A 1 111 ? -2.328 7.662 3.288 1.00 88.19 111 PHE A O 1
ATOM 887 N N . LYS A 1 112 ? -3.647 6.536 4.724 1.00 85.31 112 LYS A N 1
ATOM 888 C CA . LYS A 1 112 ? -4.851 6.628 3.903 1.00 85.31 112 LYS A CA 1
ATOM 889 C C . LYS A 1 112 ? -6.048 7.022 4.748 1.00 85.31 112 LYS A C 1
ATOM 891 O O . LYS A 1 112 ? -6.329 6.404 5.770 1.00 85.31 112 LYS A O 1
ATOM 896 N N . LYS A 1 113 ? -6.765 8.047 4.283 1.00 85.00 113 LYS A N 1
ATOM 897 C CA . LYS A 1 113 ? -8.083 8.412 4.808 1.00 85.00 113 LYS A CA 1
ATOM 898 C C . LYS A 1 113 ? -9.137 7.457 4.270 1.00 85.00 113 LYS A C 1
ATOM 900 O O . LYS A 1 113 ? -9.047 7.015 3.124 1.00 85.00 113 LYS A O 1
ATOM 905 N N . ILE A 1 114 ? -10.137 7.186 5.094 1.00 80.06 114 ILE A N 1
ATOM 906 C CA . ILE A 1 114 ? -11.222 6.259 4.796 1.00 80.06 114 ILE A CA 1
ATOM 907 C C . ILE A 1 114 ? -12.541 7.017 4.880 1.00 80.06 114 ILE A C 1
ATOM 909 O O . ILE A 1 114 ? -12.717 7.891 5.730 1.00 80.06 114 ILE A O 1
ATOM 913 N N . ARG A 1 115 ? -13.468 6.690 3.982 1.00 76.75 115 ARG A N 1
ATOM 914 C CA . ARG A 1 115 ? -14.850 7.150 4.093 1.00 76.75 115 ARG A CA 1
ATOM 915 C C . ARG A 1 115 ? -15.613 6.278 5.088 1.00 76.75 115 ARG A C 1
ATOM 917 O O . ARG A 1 115 ? -15.412 5.074 5.128 1.00 76.75 115 ARG A O 1
ATOM 924 N N . PHE A 1 116 ? -16.529 6.879 5.839 1.00 67.31 116 PHE A N 1
ATOM 925 C CA . PHE A 1 116 ? -17.301 6.182 6.876 1.00 67.31 116 PHE A CA 1
ATOM 926 C C . PHE A 1 116 ? -18.273 5.115 6.349 1.00 67.31 116 PHE A C 1
ATOM 928 O O . PHE A 1 116 ? -18.790 4.335 7.138 1.00 67.31 116 PHE A O 1
ATOM 935 N N . ASP A 1 117 ? -18.555 5.099 5.047 1.00 70.56 117 ASP A N 1
ATOM 936 C CA . ASP A 1 117 ? -19.633 4.325 4.428 1.00 70.56 117 ASP A CA 1
ATOM 937 C C . ASP A 1 117 ? -19.135 3.185 3.524 1.00 70.56 117 ASP A C 1
ATOM 939 O O . ASP A 1 117 ? -19.821 2.800 2.578 1.00 70.56 117 ASP A O 1
ATOM 943 N N . GLN A 1 118 ? -17.930 2.662 3.773 1.00 74.94 118 GLN A N 1
ATOM 944 C CA . GLN A 1 118 ? -17.345 1.594 2.960 1.00 74.94 118 GLN A CA 1
ATOM 945 C C . GLN A 1 118 ? -16.792 0.455 3.818 1.00 74.94 118 GLN A C 1
ATOM 947 O O . GLN A 1 118 ? -15.861 0.657 4.590 1.00 74.94 118 GLN A O 1
ATOM 952 N N . ASP A 1 119 ? -17.296 -0.760 3.590 1.00 80.00 119 ASP A N 1
ATOM 953 C CA . ASP A 1 119 ? -16.802 -1.993 4.230 1.00 80.00 119 ASP A CA 1
ATOM 954 C C . ASP A 1 119 ? -15.563 -2.570 3.530 1.00 80.00 119 ASP A C 1
ATOM 956 O O . ASP A 1 119 ? -14.962 -3.549 3.976 1.00 80.00 119 ASP A O 1
ATOM 960 N N . THR A 1 120 ? -15.177 -1.974 2.401 1.00 84.69 120 THR A N 1
ATOM 961 C CA . THR A 1 120 ? -14.028 -2.384 1.596 1.00 84.69 120 THR A CA 1
ATOM 962 C C . THR A 1 120 ? -13.197 -1.182 1.195 1.00 84.69 120 THR A C 1
ATOM 964 O O . THR A 1 120 ? -13.733 -0.193 0.693 1.00 84.69 120 THR A O 1
ATOM 967 N N . ILE A 1 121 ? -11.881 -1.293 1.339 1.00 86.31 121 ILE A N 1
ATOM 968 C CA . ILE A 1 121 ? -10.930 -0.266 0.922 1.00 86.31 121 ILE A CA 1
ATOM 969 C C . ILE A 1 121 ? -10.023 -0.844 -0.144 1.00 86.31 121 ILE A C 1
ATOM 971 O O . ILE A 1 121 ? -9.347 -1.844 0.081 1.00 86.31 121 ILE A O 1
ATOM 975 N N . THR A 1 122 ? -9.964 -0.153 -1.275 1.00 86.50 122 THR A N 1
ATOM 976 C CA . THR A 1 122 ? -8.987 -0.418 -2.326 1.00 86.50 122 THR A CA 1
ATOM 977 C C . THR A 1 122 ? -7.786 0.496 -2.146 1.00 86.50 122 THR A C 1
ATOM 979 O O . THR A 1 122 ? -7.933 1.711 -1.989 1.00 86.50 122 THR A O 1
ATOM 982 N N . PHE A 1 123 ? -6.584 -0.056 -2.194 1.00 84.25 123 PHE A N 1
ATOM 983 C CA . PHE A 1 123 ? -5.330 0.684 -2.193 1.00 84.25 123 PHE A CA 1
ATOM 984 C C . PHE A 1 123 ? -4.450 0.244 -3.365 1.00 84.25 123 PHE A C 1
ATOM 986 O O . PHE A 1 123 ? -4.395 -0.941 -3.675 1.00 84.25 123 PHE A O 1
ATOM 993 N N . PHE A 1 124 ? -3.763 1.197 -3.996 1.00 80.25 124 PHE A N 1
ATOM 994 C CA . PHE A 1 124 ? -2.821 0.936 -5.082 1.00 80.25 124 PHE A CA 1
ATOM 995 C C . PHE A 1 124 ? -1.400 1.178 -4.591 1.00 80.25 124 PHE A C 1
ATOM 997 O O . PHE A 1 124 ? -1.090 2.251 -4.071 1.00 80.25 124 PHE A O 1
ATOM 1004 N N . PHE A 1 125 ? -0.548 0.164 -4.710 1.00 75.38 125 PHE A N 1
ATOM 1005 C CA . PHE A 1 125 ? 0.823 0.214 -4.225 1.00 75.38 125 PHE A CA 1
ATOM 1006 C C . PHE A 1 125 ? 1.792 0.467 -5.382 1.00 75.38 125 PHE A C 1
ATOM 1008 O O . PHE A 1 125 ? 2.059 -0.427 -6.181 1.00 75.38 125 PHE A O 1
ATOM 1015 N N . MET A 1 126 ? 2.323 1.692 -5.429 1.00 60.03 126 MET A N 1
ATOM 1016 C CA . MET A 1 126 ? 3.132 2.205 -6.540 1.00 60.03 126 MET A CA 1
ATOM 1017 C C . MET A 1 126 ? 4.649 1.976 -6.390 1.00 60.03 126 MET A C 1
ATOM 1019 O O . MET A 1 126 ? 5.359 1.872 -7.384 1.00 60.03 126 MET A O 1
ATOM 1023 N N . SER A 1 127 ? 5.194 1.963 -5.167 1.00 63.22 127 SER A N 1
ATOM 1024 C CA . SER A 1 127 ? 6.581 2.451 -5.012 1.00 63.22 127 SER A CA 1
ATOM 1025 C C . SER A 1 127 ? 7.675 1.416 -4.743 1.00 63.22 127 SER A C 1
ATOM 1027 O O . SER A 1 127 ? 8.834 1.698 -5.032 1.00 63.22 127 SER A O 1
ATOM 1029 N N . LEU A 1 128 ? 7.378 0.246 -4.173 1.00 70.00 128 LEU A N 1
ATOM 1030 C CA . LEU A 1 128 ? 8.411 -0.687 -3.695 1.00 70.00 128 LEU A CA 1
ATOM 1031 C C . LEU A 1 128 ? 7.919 -2.144 -3.737 1.00 70.00 128 LEU A C 1
ATOM 1033 O O . LEU A 1 128 ? 6.757 -2.395 -3.415 1.00 70.00 128 LEU A O 1
ATOM 1037 N N . PRO A 1 129 ? 8.780 -3.124 -4.068 1.00 80.75 129 PRO A N 1
ATOM 1038 C CA . PRO A 1 129 ? 8.446 -4.520 -3.824 1.00 80.75 129 PRO A CA 1
ATOM 1039 C C . PRO A 1 129 ? 8.215 -4.718 -2.325 1.00 80.75 129 PRO A C 1
ATOM 1041 O O . PRO A 1 129 ? 8.950 -4.173 -1.508 1.00 80.75 129 PRO A O 1
ATOM 1044 N N . PHE A 1 130 ? 7.211 -5.501 -1.951 1.00 87.06 130 PHE A N 1
ATOM 1045 C CA . PHE A 1 130 ? 6.890 -5.780 -0.553 1.00 87.06 130 PHE A CA 1
ATOM 1046 C C . PHE A 1 130 ? 6.648 -7.272 -0.350 1.00 87.06 130 PHE A C 1
ATOM 1048 O O . PHE A 1 130 ? 6.212 -7.975 -1.260 1.00 87.06 130 PHE A O 1
ATOM 1055 N N . HIS A 1 131 ? 6.911 -7.738 0.866 1.00 89.44 131 HIS A N 1
ATOM 1056 C CA . HIS A 1 131 ? 6.700 -9.133 1.269 1.00 89.44 131 HIS A CA 1
ATOM 1057 C C . HIS A 1 131 ? 5.634 -9.232 2.358 1.00 89.44 131 HIS A C 1
ATOM 1059 O O . HIS A 1 131 ? 4.863 -10.186 2.406 1.00 89.44 131 HIS A O 1
ATOM 1065 N N . LEU A 1 132 ? 5.569 -8.211 3.213 1.00 91.25 132 LEU A N 1
ATOM 1066 C CA . LEU A 1 132 ? 4.642 -8.122 4.330 1.00 91.25 132 LEU A CA 1
ATOM 1067 C C . LEU A 1 132 ? 3.913 -6.784 4.277 1.00 91.25 132 LEU A C 1
ATOM 1069 O O . LEU A 1 132 ? 4.544 -5.739 4.081 1.00 91.25 132 LEU A O 1
ATOM 1073 N N . ILE A 1 133 ? 2.606 -6.815 4.522 1.00 92.00 133 ILE A N 1
ATOM 1074 C CA . ILE A 1 133 ? 1.802 -5.611 4.735 1.00 92.00 133 ILE A CA 1
ATOM 1075 C C . ILE A 1 133 ? 1.056 -5.737 6.053 1.00 92.00 133 ILE A C 1
ATOM 1077 O O . ILE A 1 133 ? 0.176 -6.589 6.212 1.00 92.00 133 ILE A O 1
ATOM 1081 N N . PHE A 1 134 ? 1.376 -4.831 6.971 1.00 93.62 134 PHE A N 1
ATOM 1082 C CA . PHE A 1 134 ? 0.592 -4.605 8.173 1.00 93.62 134 PHE A CA 1
ATOM 1083 C C . PHE A 1 134 ? -0.334 -3.413 7.975 1.00 93.62 134 PHE A C 1
ATOM 1085 O O . PHE A 1 134 ? 0.100 -2.345 7.543 1.00 93.62 134 PHE A O 1
ATOM 1092 N N . VAL A 1 135 ? -1.599 -3.586 8.334 1.00 91.81 135 VAL A N 1
ATOM 1093 C CA . VAL A 1 135 ? -2.561 -2.493 8.457 1.00 91.81 135 VAL A CA 1
ATOM 1094 C C . VAL A 1 135 ? -2.686 -2.159 9.930 1.00 91.81 135 VAL A C 1
ATOM 1096 O O . VAL A 1 135 ? -3.049 -3.017 10.733 1.00 91.81 135 VAL A O 1
ATOM 1099 N N . GLN A 1 136 ? -2.366 -0.922 10.285 1.00 91.44 136 GLN A N 1
ATOM 1100 C CA . GLN A 1 136 ? -2.593 -0.386 11.614 1.00 91.44 136 GLN A CA 1
ATOM 1101 C C . GLN A 1 136 ? -3.946 0.335 11.637 1.00 91.44 136 GLN A C 1
ATOM 1103 O O . GLN A 1 136 ? -4.161 1.310 10.908 1.00 91.44 136 GLN A O 1
ATOM 1108 N N . LEU A 1 137 ? -4.849 -0.165 12.480 1.00 87.31 137 LEU A N 1
ATOM 1109 C CA . LEU A 1 137 ? -6.127 0.458 12.816 1.00 87.31 137 LEU A CA 1
ATOM 1110 C C . LEU A 1 137 ? -6.029 0.934 14.263 1.00 87.31 137 LEU A C 1
ATOM 1112 O O . LEU A 1 137 ? -5.957 0.104 15.171 1.00 87.31 137 LEU A O 1
ATOM 1116 N N . GLU A 1 138 ? -6.000 2.253 14.463 1.00 83.88 138 GLU A N 1
ATOM 1117 C CA . GLU A 1 138 ? -5.719 2.864 15.771 1.00 83.88 138 GLU A CA 1
ATOM 1118 C C . GLU A 1 138 ? -4.397 2.315 16.345 1.00 83.88 138 GLU A C 1
ATOM 1120 O O . GLU A 1 138 ? -3.347 2.555 15.752 1.00 83.88 138 GLU A O 1
ATOM 1125 N N . ASP A 1 139 ? -4.435 1.520 17.417 1.00 85.00 139 ASP A N 1
ATOM 1126 C CA . ASP A 1 139 ? -3.250 0.918 18.053 1.00 85.00 139 ASP A CA 1
ATOM 1127 C C . ASP A 1 139 ? -3.084 -0.587 17.763 1.00 85.00 139 ASP A C 1
ATOM 1129 O O . ASP A 1 139 ? -2.244 -1.263 18.361 1.00 85.00 139 ASP A O 1
ATOM 1133 N N . LYS A 1 140 ? -3.887 -1.149 16.850 1.00 88.56 140 LYS A N 1
ATOM 1134 C CA . LYS A 1 140 ? -3.866 -2.579 16.507 1.00 88.56 140 LYS A CA 1
ATOM 1135 C C . LYS A 1 140 ? -3.252 -2.816 15.137 1.00 88.56 140 LYS A C 1
ATOM 1137 O O . LYS A 1 140 ? -3.620 -2.158 14.169 1.0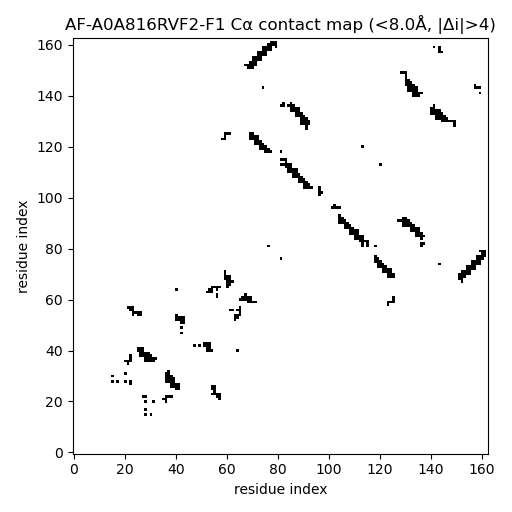0 88.56 140 LYS A O 1
ATOM 1142 N N . PHE A 1 141 ? -2.381 -3.816 15.049 1.00 91.75 141 PHE A N 1
ATOM 1143 C CA . PHE A 1 141 ? -1.721 -4.223 13.811 1.00 91.75 141 PHE A CA 1
ATOM 1144 C C . PHE A 1 141 ? -2.310 -5.530 13.286 1.00 91.75 141 PHE A C 1
ATOM 1146 O O . PHE A 1 141 ? -2.389 -6.518 14.012 1.00 91.75 141 PHE A O 1
ATOM 1153 N N . TYR A 1 142 ? -2.664 -5.543 12.005 1.00 92.19 142 TYR A N 1
ATOM 1154 C CA . TYR A 1 142 ? -3.200 -6.708 11.308 1.00 92.19 142 TYR A CA 1
ATOM 1155 C C . TYR A 1 142 ? -2.278 -7.067 10.149 1.00 92.19 142 TYR A C 1
ATOM 1157 O O . TYR A 1 142 ? -2.036 -6.237 9.272 1.00 92.19 142 TYR A O 1
ATOM 1165 N N . LEU A 1 143 ? -1.763 -8.297 10.127 1.00 93.50 143 LEU A N 1
ATOM 1166 C CA . LEU A 1 143 ? -1.048 -8.816 8.963 1.00 93.50 143 LEU A CA 1
ATOM 1167 C C . LEU A 1 143 ? -2.071 -9.126 7.866 1.00 93.50 143 LEU A C 1
ATOM 1169 O O . LEU A 1 143 ? -2.934 -9.977 8.050 1.00 93.50 143 LEU A O 1
ATOM 1173 N N . THR A 1 144 ? -1.979 -8.425 6.739 1.00 91.56 144 THR A N 1
ATOM 1174 C CA . THR A 1 144 ? -2.971 -8.512 5.651 1.00 91.56 144 THR A CA 1
ATOM 1175 C C . THR A 1 144 ? -2.435 -9.164 4.390 1.00 91.56 144 THR A C 1
ATOM 1177 O O . THR A 1 144 ? -3.203 -9.779 3.651 1.00 91.56 144 THR A O 1
ATOM 1180 N N . VAL A 1 145 ? -1.128 -9.053 4.155 1.00 91.31 145 VAL A N 1
ATOM 1181 C CA . VAL A 1 145 ? -0.439 -9.692 3.036 1.00 91.31 145 VAL A CA 1
ATOM 1182 C C . VAL A 1 145 ? 0.856 -10.301 3.546 1.00 91.31 145 VAL A C 1
ATOM 1184 O O . VAL A 1 145 ? 1.624 -9.637 4.245 1.00 91.31 145 VAL A O 1
ATOM 1187 N N . LEU A 1 146 ? 1.084 -11.554 3.167 1.00 91.81 146 LEU A N 1
ATOM 1188 C CA . LEU A 1 146 ? 2.329 -12.285 3.346 1.00 91.81 146 LEU A CA 1
ATOM 1189 C C . LEU A 1 146 ? 2.629 -12.998 2.029 1.00 91.81 146 LEU A C 1
ATOM 1191 O O . LEU A 1 146 ? 1.853 -13.848 1.596 1.00 91.81 146 LEU A O 1
ATOM 1195 N N . GLN A 1 147 ? 3.746 -12.655 1.401 1.00 88.88 147 GLN A N 1
ATOM 1196 C CA . GLN A 1 147 ? 4.191 -13.281 0.162 1.00 88.88 147 GLN A CA 1
ATOM 1197 C C . GLN A 1 147 ? 5.711 -13.420 0.138 1.00 88.88 147 GLN A C 1
ATOM 1199 O O . GLN A 1 147 ? 6.435 -12.571 0.654 1.00 88.88 147 GLN A O 1
ATOM 1204 N N . HIS A 1 148 ? 6.187 -14.501 -0.479 1.00 82.50 148 HIS A N 1
ATOM 1205 C CA . HIS A 1 148 ? 7.618 -14.773 -0.617 1.00 82.50 148 HIS A CA 1
ATOM 1206 C C . HIS A 1 148 ? 8.230 -14.070 -1.832 1.00 82.50 148 HIS A C 1
ATOM 1208 O O . HIS A 1 148 ? 9.378 -13.649 -1.794 1.00 82.50 148 HIS A O 1
ATOM 1214 N N . ILE A 1 149 ? 7.460 -13.941 -2.913 1.00 82.88 149 ILE A N 1
ATOM 1215 C CA . ILE A 1 149 ? 7.893 -13.304 -4.156 1.00 82.88 149 ILE A CA 1
ATOM 1216 C C . ILE A 1 149 ? 6.913 -12.178 -4.456 1.00 82.88 149 ILE A C 1
ATOM 1218 O O . ILE A 1 149 ? 5.701 -12.389 -4.453 1.00 82.88 149 ILE A O 1
ATOM 1222 N N . TYR A 1 150 ? 7.442 -10.984 -4.706 1.00 83.25 150 TYR A N 1
ATOM 1223 C CA . TYR A 1 150 ? 6.642 -9.854 -5.157 1.00 83.25 150 TYR A CA 1
ATOM 1224 C C . TYR A 1 150 ? 6.272 -10.017 -6.635 1.00 83.25 150 TYR A C 1
ATOM 1226 O O . TYR A 1 150 ? 7.149 -10.107 -7.495 1.00 83.25 150 TYR A O 1
ATOM 1234 N N . THR A 1 151 ? 4.973 -10.001 -6.927 1.00 81.44 151 THR A N 1
ATOM 1235 C CA . THR A 1 151 ? 4.427 -9.975 -8.291 1.00 81.44 151 THR A CA 1
ATOM 1236 C C . THR A 1 151 ? 3.826 -8.601 -8.594 1.00 81.44 151 THR A C 1
ATOM 1238 O O . THR A 1 151 ? 2.949 -8.169 -7.847 1.00 81.44 151 THR A O 1
ATOM 1241 N N . PRO A 1 152 ? 4.258 -7.904 -9.662 1.00 80.75 152 PRO A N 1
ATOM 1242 C CA . PRO A 1 152 ? 3.647 -6.642 -10.077 1.00 80.75 152 PRO A CA 1
ATOM 1243 C C . PRO A 1 152 ? 2.272 -6.862 -10.729 1.00 80.75 152 PRO A C 1
ATOM 1245 O O . PRO A 1 152 ? 1.969 -7.961 -11.194 1.00 80.75 152 PRO A O 1
ATOM 1248 N N . SER A 1 153 ? 1.458 -5.801 -10.780 1.00 83.31 153 SER A N 1
ATOM 1249 C CA . SER A 1 153 ? 0.180 -5.753 -11.519 1.00 83.31 153 SER A CA 1
ATOM 1250 C C . SER A 1 153 ? -0.830 -6.848 -11.132 1.00 83.31 153 SER A C 1
ATOM 1252 O O . SER A 1 153 ? -1.630 -7.309 -11.944 1.00 83.31 153 SER A O 1
ATOM 1254 N N . VAL A 1 154 ? -0.795 -7.286 -9.872 1.00 86.50 154 VAL A N 1
ATOM 1255 C CA . VAL A 1 154 ? -1.724 -8.269 -9.300 1.00 86.50 154 VAL A CA 1
ATOM 1256 C C . VAL A 1 154 ? -2.807 -7.575 -8.475 1.00 86.50 154 VAL A C 1
ATOM 1258 O O . VAL A 1 154 ? -2.583 -6.511 -7.899 1.00 86.50 154 VAL A O 1
ATOM 1261 N N . THR A 1 155 ? -3.988 -8.191 -8.396 1.00 89.06 155 THR A N 1
ATOM 1262 C CA . THR A 1 155 ? -5.014 -7.824 -7.412 1.00 89.06 155 THR A CA 1
ATOM 1263 C C . THR A 1 155 ? -4.972 -8.796 -6.236 1.00 89.06 155 THR A C 1
ATOM 1265 O O . THR A 1 155 ? -5.159 -9.997 -6.416 1.00 89.06 155 THR A O 1
ATOM 1268 N N . ILE A 1 156 ? -4.747 -8.277 -5.032 1.00 90.06 156 ILE A N 1
ATOM 1269 C CA . ILE A 1 156 ? -4.721 -9.026 -3.775 1.00 90.06 156 ILE A CA 1
ATOM 1270 C C . ILE A 1 156 ? -5.990 -8.694 -2.997 1.00 90.06 156 ILE A C 1
ATOM 1272 O O . ILE A 1 156 ? -6.259 -7.531 -2.708 1.00 90.06 156 ILE A O 1
ATOM 1276 N N . GLN A 1 157 ? -6.761 -9.715 -2.635 1.00 92.50 157 GLN A N 1
ATOM 1277 C CA . GLN A 1 157 ? -7.949 -9.567 -1.798 1.00 92.50 157 GLN A CA 1
ATOM 1278 C C . GLN A 1 157 ? -7.662 -10.119 -0.407 1.00 92.50 157 GLN A C 1
ATOM 1280 O O . GLN A 1 157 ? -7.144 -11.226 -0.266 1.00 92.50 157 GLN A O 1
ATOM 1285 N N . THR A 1 158 ? -7.994 -9.352 0.624 1.00 92.19 158 THR A N 1
ATOM 1286 C CA . THR A 1 158 ? -7.749 -9.726 2.016 1.00 92.19 158 THR A CA 1
ATOM 1287 C C . THR A 1 158 ? -8.871 -9.238 2.925 1.00 92.19 158 THR A C 1
ATOM 1289 O O . THR A 1 158 ? -9.726 -8.430 2.541 1.00 92.19 158 THR A O 1
ATOM 1292 N N . LYS A 1 159 ? -8.908 -9.782 4.139 1.00 91.81 159 LYS A N 1
ATOM 1293 C CA . LYS A 1 159 ? -9.968 -9.534 5.111 1.00 91.81 159 LYS A CA 1
ATOM 1294 C C . LYS A 1 159 ? -9.376 -9.270 6.486 1.00 91.81 159 LYS A C 1
ATOM 1296 O O . LYS A 1 159 ? -8.542 -10.035 6.961 1.00 91.81 159 LYS A O 1
ATOM 1301 N N . ILE A 1 160 ? -9.872 -8.226 7.140 1.00 90.12 160 ILE A N 1
ATOM 1302 C CA . ILE A 1 160 ? -9.638 -7.955 8.555 1.00 90.12 160 ILE A CA 1
ATOM 1303 C C . ILE A 1 160 ? -10.932 -8.259 9.308 1.00 90.12 160 ILE A C 1
ATOM 1305 O O . ILE A 1 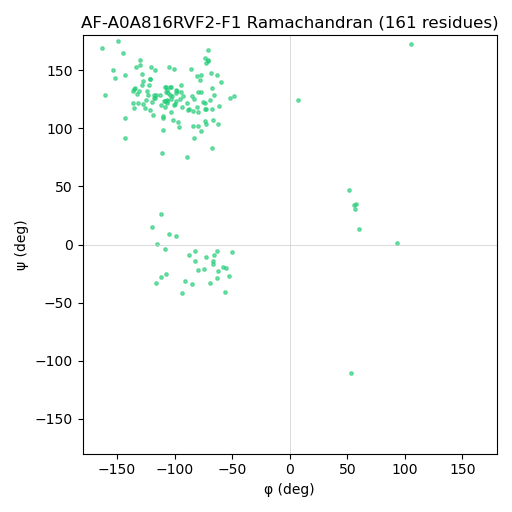160 ? -11.993 -7.713 8.998 1.00 90.12 160 ILE A O 1
ATOM 1309 N N . ALA A 1 161 ? -10.837 -9.146 10.293 1.00 86.50 161 ALA A N 1
ATOM 1310 C CA . ALA A 1 161 ? -11.932 -9.501 11.180 1.00 86.50 161 ALA A CA 1
ATOM 1311 C C . ALA A 1 161 ? -11.474 -9.432 12.637 1.00 86.50 161 ALA A C 1
ATOM 1313 O O . ALA A 1 161 ? -10.284 -9.579 12.932 1.00 86.50 161 ALA A O 1
ATOM 1314 N N . ARG A 1 162 ? -12.425 -9.208 13.543 1.00 78.19 162 ARG A N 1
ATOM 1315 C CA . ARG A 1 162 ? -12.182 -9.266 14.982 1.00 78.19 162 ARG A CA 1
ATOM 1316 C C . ARG A 1 162 ? -11.840 -10.705 15.385 1.00 78.19 162 ARG A C 1
ATOM 1318 O O . ARG A 1 162 ? -12.559 -11.626 15.003 1.00 78.19 162 ARG A O 1
ATOM 1325 N N . SER A 1 163 ? -10.729 -10.876 16.106 1.00 61.34 163 SER A N 1
ATOM 1326 C CA . SER A 1 163 ? -10.341 -12.154 16.723 1.00 61.34 163 SER A CA 1
ATOM 1327 C C . SER A 1 163 ? -11.178 -12.454 17.954 1.00 61.34 163 SER A C 1
ATOM 1329 O O . SER A 1 163 ? -11.363 -11.491 18.741 1.00 61.34 163 SER A O 1
#

Radius of gyration: 23.26 Å; Cα contacts (8 Å, |Δi|>4): 284; chains: 1; bounding box: 44×44×86 Å

Organism: NCBI:txid392030

Nearest PDB structures (foldseek):
  9drd-assembly1_C  TM=2.109E-01  e=1.785E+00  Klebsiella pneumoniae
  9dt6-assembly3_E  TM=2.035E-01  e=2.662E+00  Klebsiella pneumoniae
  9dre-assembly2_C  TM=2.037E-01  e=3.968E+00  Klebsiella pneumoniae

pLDDT: mean 72.23, std 17.36, range [27.23, 93.62]

Sequence (163 aa):
MSFNFLFQISIRNTVLDREKCNCSSDSLCVSIVHNRSICLCVPHNDRISLTNFTCACQDGFSGKRCEYEDVKIDISFYDVSIPQSLLFHCITVREHDLESLNPIPNRATMFKKIRFDQDTITFFFMSLPFHLIFVQLEDKFYLTVLQHIYTPSVTIQTKIARS